Protein AF-A0A8T4EJS3-F1 (afdb_monomer_lite)

Sequence (79 aa):
SYVNIENNYGSDLKEMHVVAVIPELGLRVSLGPFTIDDEEEATKRLLVDTYGAEPGDYYVRITVSNDDIRRVKHRIITI

Radius of gyration: 13.6 Å; chains: 1; bounding box: 36×20×33 Å

Structure (mmCIF, N/CA/C/O backbone):
data_AF-A0A8T4EJS3-F1
#
_entry.id   AF-A0A8T4EJS3-F1
#
loop_
_atom_site.group_PDB
_atom_site.id
_atom_site.type_symbol
_atom_site.label_atom_id
_atom_site.label_alt_id
_atom_site.label_comp_id
_atom_site.label_asym_id
_atom_site.label_entity_id
_atom_site.label_seq_id
_atom_site.pdbx_PDB_ins_code
_atom_site.Cartn_x
_atom_site.Cartn_y
_atom_site.Cartn_z
_atom_site.occupancy
_atom_site.B_iso_or_equiv
_atom_site.auth_seq_id
_atom_site.auth_comp_id
_atom_site.auth_asym_id
_atom_site.auth_atom_id
_atom_site.pdbx_PDB_model_num
ATOM 1 N N . SER A 1 1 ? 4.120 7.353 -4.512 1.00 61.56 1 SER A N 1
ATOM 2 C CA . SER A 1 1 ? 2.727 7.814 -4.711 1.00 61.56 1 SER A CA 1
ATOM 3 C C . SER A 1 1 ? 2.013 7.885 -3.360 1.00 61.56 1 SER A C 1
ATOM 5 O O . SER A 1 1 ? 2.394 7.142 -2.458 1.00 61.56 1 SER A O 1
ATOM 7 N N . TYR A 1 2 ? 1.033 8.777 -3.183 1.00 67.31 2 TYR A N 1
ATOM 8 C CA . TYR A 1 2 ? 0.212 8.843 -1.961 1.00 67.31 2 TYR A CA 1
ATOM 9 C C . TYR A 1 2 ? -1.076 8.038 -2.151 1.00 67.31 2 TYR A C 1
ATOM 11 O O . TYR A 1 2 ? -1.679 8.087 -3.226 1.00 67.31 2 TYR A O 1
ATOM 19 N N . VAL A 1 3 ? -1.484 7.307 -1.113 1.00 68.44 3 VAL A N 1
ATOM 20 C CA . VAL A 1 3 ? -2.777 6.619 -1.043 1.00 68.44 3 VAL A CA 1
ATOM 21 C C . VAL A 1 3 ? -3.535 7.189 0.149 1.00 68.44 3 VAL A C 1
ATOM 23 O O . VAL A 1 3 ? -3.059 7.106 1.279 1.00 68.44 3 VAL A O 1
ATOM 26 N N . ASN A 1 4 ? -4.686 7.800 -0.120 1.00 70.81 4 ASN A N 1
ATOM 27 C CA . ASN A 1 4 ? -5.622 8.251 0.903 1.00 70.81 4 ASN A CA 1
ATOM 28 C C . ASN A 1 4 ? -6.717 7.182 1.065 1.00 70.81 4 ASN A C 1
ATOM 30 O O . ASN A 1 4 ? -7.168 6.597 0.073 1.00 70.81 4 ASN A O 1
ATOM 34 N N . ILE A 1 5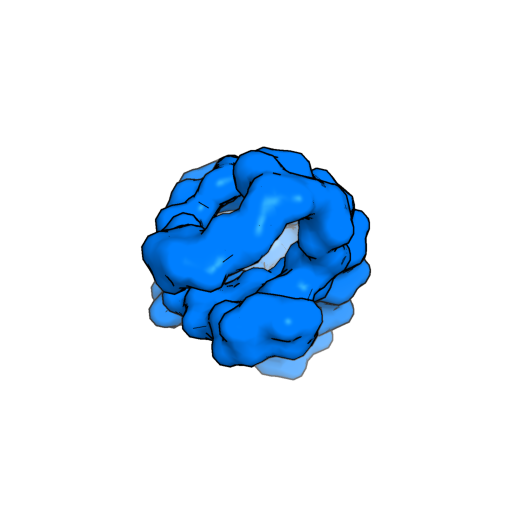 ? -7.032 6.859 2.317 1.00 74.19 5 ILE A N 1
ATOM 35 C CA . ILE A 1 5 ? -7.990 5.832 2.715 1.00 74.19 5 ILE A CA 1
ATOM 36 C C . ILE A 1 5 ? -8.928 6.488 3.718 1.00 74.19 5 ILE A C 1
ATOM 38 O O . ILE A 1 5 ? -8.488 6.898 4.786 1.00 74.19 5 ILE A O 1
ATOM 42 N N . GLU A 1 6 ? -10.200 6.566 3.369 1.00 72.56 6 GLU A N 1
ATOM 43 C CA . GLU A 1 6 ? -11.247 7.141 4.208 1.00 72.56 6 GLU A CA 1
ATOM 44 C C . GLU A 1 6 ? -12.113 6.014 4.776 1.00 72.56 6 GLU A C 1
ATOM 46 O O . GLU A 1 6 ? -12.581 5.144 4.021 1.00 72.56 6 GLU A O 1
ATOM 51 N N . ASN A 1 7 ? -12.308 6.013 6.098 1.00 65.75 7 ASN A N 1
ATOM 52 C CA . ASN A 1 7 ? -13.245 5.115 6.752 1.00 65.75 7 ASN A CA 1
ATOM 53 C C . ASN A 1 7 ? -14.655 5.721 6.730 1.00 65.75 7 ASN A C 1
ATOM 55 O O . ASN A 1 7 ? -15.020 6.529 7.570 1.00 65.75 7 ASN A O 1
ATOM 59 N N . ASN A 1 8 ? -15.457 5.293 5.754 1.00 74.19 8 ASN A N 1
ATOM 60 C CA . ASN A 1 8 ? -16.887 5.616 5.682 1.00 74.19 8 ASN A CA 1
ATOM 61 C C . ASN A 1 8 ? -17.770 4.540 6.349 1.00 74.19 8 ASN A C 1
ATOM 63 O O . ASN A 1 8 ? -18.978 4.484 6.108 1.00 74.19 8 ASN A O 1
ATOM 67 N N . TYR A 1 9 ? -17.167 3.605 7.085 1.00 61.34 9 TYR A N 1
ATOM 68 C CA . TYR A 1 9 ? -17.875 2.599 7.868 1.00 61.34 9 TYR A CA 1
ATOM 69 C C . TYR A 1 9 ? -18.108 3.158 9.268 1.00 61.34 9 TYR A C 1
ATOM 71 O O . TYR A 1 9 ? -17.196 3.767 9.798 1.00 61.34 9 TYR A O 1
ATOM 79 N N . GLY A 1 10 ? -19.286 2.920 9.858 1.00 72.06 10 GLY A N 1
ATOM 80 C CA . GLY A 1 10 ? -19.619 3.326 11.237 1.00 72.06 10 GLY A CA 1
ATOM 81 C C . GLY A 1 10 ? -18.971 2.440 12.313 1.00 72.06 10 GLY A C 1
ATOM 82 O O . GLY A 1 10 ? -19.642 2.033 13.265 1.00 72.06 10 GLY A O 1
ATOM 83 N N . SER A 1 11 ? -17.735 2.001 12.069 1.00 78.06 11 SER A N 1
ATOM 84 C CA . SER A 1 11 ? -16.930 1.166 12.960 1.00 78.06 11 SER A CA 1
ATOM 85 C C . SER A 1 11 ? -15.445 1.214 12.583 1.00 78.06 11 SER A C 1
ATOM 87 O O . SER A 1 11 ? -15.112 1.286 11.397 1.00 78.06 11 SER A O 1
ATOM 89 N N . ASP A 1 12 ? -14.561 1.032 13.568 1.00 82.38 12 ASP A N 1
ATOM 90 C CA . ASP A 1 12 ? -13.111 0.944 13.355 1.00 82.38 12 ASP A CA 1
ATOM 91 C C . ASP A 1 12 ? -12.725 -0.156 12.353 1.00 82.38 12 ASP A C 1
ATOM 93 O O . ASP A 1 12 ? -13.125 -1.321 12.473 1.00 82.38 12 ASP A O 1
ATOM 97 N N . LEU A 1 13 ? -11.844 0.184 11.415 1.00 85.00 13 LEU A N 1
ATOM 98 C CA . LEU A 1 13 ? -11.230 -0.758 10.487 1.00 85.00 13 LEU A CA 1
ATOM 99 C C . LEU A 1 13 ? -9.876 -1.209 11.036 1.00 85.00 13 LEU A C 1
ATOM 101 O O . LEU A 1 13 ? -8.855 -0.530 10.892 1.00 85.00 13 LEU A O 1
ATOM 105 N N . LYS A 1 14 ? -9.873 -2.377 11.680 1.00 89.81 14 LYS A N 1
ATOM 106 C CA . LYS A 1 14 ? -8.686 -2.977 12.307 1.00 89.81 14 LYS A CA 1
ATOM 107 C C . LYS A 1 14 ? -7.901 -3.836 11.322 1.00 89.81 14 LYS A C 1
ATOM 109 O O . LYS A 1 14 ? -8.459 -4.358 10.359 1.00 89.81 14 LYS A O 1
ATOM 114 N N . GLU A 1 15 ? -6.601 -3.965 11.594 1.00 91.94 15 GLU A N 1
ATOM 115 C CA . GLU A 1 15 ? -5.673 -4.848 10.867 1.00 91.94 15 GLU A CA 1
ATOM 116 C C . GLU A 1 15 ? -5.671 -4.613 9.349 1.00 91.94 15 GLU A C 1
ATOM 118 O O . GLU A 1 15 ? -5.574 -5.525 8.531 1.00 91.94 15 GLU A O 1
ATOM 123 N N . MET A 1 16 ? -5.760 -3.344 8.955 1.00 92.00 16 MET A N 1
ATOM 124 C CA . MET A 1 16 ? -5.773 -2.954 7.556 1.00 92.00 16 MET A CA 1
ATOM 125 C C . MET A 1 16 ? -4.384 -3.104 6.937 1.00 92.00 16 MET A C 1
ATOM 127 O O . MET A 1 16 ? -3.371 -2.616 7.448 1.00 92.00 16 MET A O 1
ATOM 131 N N . HIS A 1 17 ? -4.359 -3.737 5.772 1.00 92.75 17 HIS A N 1
ATOM 132 C CA . HIS A 1 17 ? -3.194 -3.902 4.922 1.00 92.75 17 HIS A CA 1
ATOM 133 C C . HIS A 1 17 ? -3.414 -3.210 3.583 1.00 92.75 17 HIS A C 1
ATOM 135 O O . HIS A 1 17 ? -4.477 -3.302 2.970 1.00 92.75 17 HIS A O 1
ATOM 141 N N . VAL A 1 18 ? -2.368 -2.560 3.082 1.00 91.81 18 VAL A N 1
ATOM 142 C CA . VAL A 1 18 ? -2.333 -1.968 1.745 1.00 91.81 18 VAL A CA 1
ATOM 143 C C . VAL A 1 18 ? -1.231 -2.645 0.953 1.00 91.81 18 VAL A C 1
ATOM 145 O O . VAL A 1 18 ? -0.080 -2.667 1.374 1.00 91.81 18 VAL A O 1
ATOM 148 N N . VAL A 1 19 ? -1.562 -3.182 -0.214 1.00 92.69 19 VAL A N 1
ATOM 149 C CA . VAL A 1 19 ? -0.617 -3.835 -1.119 1.00 92.69 19 VAL A CA 1
ATOM 150 C C . VAL A 1 19 ? -0.714 -3.184 -2.489 1.00 92.69 19 VAL A C 1
ATOM 152 O O . VAL A 1 19 ? -1.747 -3.282 -3.147 1.00 92.69 19 VAL A O 1
ATOM 155 N N . ALA A 1 20 ? 0.364 -2.549 -2.936 1.00 91.44 20 ALA A N 1
ATOM 156 C CA . ALA A 1 20 ? 0.515 -2.063 -4.300 1.00 91.44 20 ALA A CA 1
ATOM 157 C C . ALA A 1 20 ? 1.370 -3.038 -5.114 1.00 91.44 20 ALA A C 1
ATOM 159 O O . ALA A 1 20 ? 2.423 -3.480 -4.657 1.00 91.44 20 ALA A O 1
ATOM 160 N N . VAL A 1 21 ? 0.919 -3.368 -6.320 1.00 92.62 21 VAL A N 1
ATOM 161 C CA . VAL A 1 21 ? 1.634 -4.235 -7.262 1.00 92.62 21 VAL A CA 1
ATOM 162 C C . VAL A 1 21 ? 1.713 -3.541 -8.613 1.00 92.62 21 VAL A C 1
ATOM 164 O O . VAL A 1 21 ? 0.693 -3.043 -9.086 1.00 92.62 21 VAL A O 1
ATOM 167 N N . ILE A 1 22 ? 2.892 -3.548 -9.231 1.00 91.44 22 ILE A N 1
ATOM 168 C CA . ILE A 1 22 ? 3.109 -3.146 -10.624 1.00 91.44 22 ILE A CA 1
ATOM 169 C C . ILE A 1 22 ? 3.528 -4.406 -11.385 1.00 91.44 22 ILE A C 1
ATOM 171 O O . ILE A 1 22 ? 4.702 -4.775 -11.329 1.00 91.44 22 ILE A O 1
ATOM 175 N N . PRO A 1 23 ? 2.586 -5.120 -12.027 1.00 89.88 23 PRO A N 1
ATOM 176 C CA . PRO A 1 23 ? 2.862 -6.432 -12.609 1.00 89.88 23 PRO A CA 1
ATOM 177 C C . PRO A 1 23 ? 3.960 -6.395 -13.672 1.00 89.88 23 PRO A C 1
ATOM 179 O O . PRO A 1 23 ? 4.816 -7.271 -13.690 1.00 89.88 23 PRO A O 1
ATOM 182 N N . GLU A 1 24 ? 3.954 -5.354 -14.503 1.00 88.00 24 GLU A N 1
ATOM 183 C CA . GLU A 1 24 ? 4.890 -5.159 -15.618 1.00 88.00 24 GLU A CA 1
ATOM 184 C C . GLU A 1 24 ? 6.340 -5.005 -15.147 1.00 88.00 24 GLU A C 1
ATOM 186 O O . GLU A 1 24 ? 7.260 -5.436 -15.830 1.00 88.00 24 GLU A O 1
ATOM 191 N N . LEU A 1 25 ? 6.537 -4.458 -13.943 1.00 88.44 25 LEU A N 1
ATOM 192 C CA . LEU A 1 25 ? 7.852 -4.287 -13.325 1.00 88.44 25 LEU A CA 1
ATOM 193 C C . LEU A 1 25 ? 8.184 -5.393 -12.311 1.00 88.44 25 LEU A C 1
ATOM 195 O O . LEU A 1 25 ? 9.251 -5.378 -11.706 1.00 88.44 25 LEU A O 1
ATOM 199 N N . GLY A 1 26 ? 7.260 -6.327 -12.053 1.00 89.25 26 GLY A N 1
ATOM 200 C CA . GLY A 1 26 ? 7.409 -7.325 -10.988 1.00 89.25 26 GLY A CA 1
ATOM 201 C C . GLY A 1 26 ? 7.494 -6.727 -9.574 1.00 89.25 26 GLY A C 1
ATOM 202 O O . GLY A 1 26 ? 7.907 -7.412 -8.639 1.00 89.25 26 GLY A O 1
ATOM 203 N N . LEU A 1 27 ? 7.106 -5.460 -9.394 1.00 89.50 27 LEU A N 1
ATOM 204 C CA . LEU A 1 27 ? 7.250 -4.743 -8.128 1.00 89.50 27 LEU A CA 1
ATOM 205 C C . LEU A 1 27 ? 6.035 -4.963 -7.227 1.00 89.50 27 LEU A C 1
ATOM 207 O O . LEU A 1 27 ? 4.883 -4.868 -7.659 1.00 89.50 27 LEU A O 1
ATOM 211 N N . ARG A 1 28 ? 6.294 -5.196 -5.938 1.00 91.44 28 ARG A N 1
ATOM 212 C CA . ARG A 1 28 ? 5.270 -5.332 -4.898 1.00 91.44 28 ARG A CA 1
ATOM 213 C C . ARG A 1 28 ? 5.704 -4.595 -3.639 1.00 91.44 28 ARG A C 1
ATOM 215 O O . ARG A 1 28 ? 6.761 -4.878 -3.090 1.00 91.44 28 ARG A O 1
ATOM 222 N N . VAL A 1 29 ? 4.841 -3.713 -3.147 1.00 90.62 29 VAL A N 1
ATOM 223 C CA . VAL A 1 29 ? 5.031 -2.987 -1.887 1.00 90.62 29 VAL A CA 1
ATOM 224 C C . VAL A 1 29 ? 3.825 -3.228 -0.993 1.00 90.62 29 VAL A C 1
ATOM 226 O O . VAL A 1 29 ? 2.683 -3.155 -1.447 1.00 90.62 29 VAL A O 1
ATOM 229 N N . SER A 1 30 ? 4.075 -3.516 0.279 1.00 91.19 30 SER A N 1
ATOM 230 C CA . SER A 1 30 ? 3.042 -3.712 1.294 1.00 91.19 30 SER A CA 1
ATOM 231 C C . SER A 1 30 ? 3.235 -2.758 2.464 1.00 91.19 30 SER A C 1
ATOM 233 O O . SER A 1 30 ? 4.366 -2.485 2.860 1.00 91.19 30 SER A O 1
ATOM 235 N N . LEU A 1 31 ? 2.131 -2.293 3.037 1.00 90.44 31 LEU A N 1
ATOM 236 C CA . LEU A 1 31 ? 2.096 -1.430 4.209 1.00 90.44 31 LEU A CA 1
ATOM 237 C C . LEU A 1 31 ? 1.012 -1.922 5.174 1.00 90.44 31 LEU A C 1
ATOM 239 O O . LEU A 1 31 ? -0.107 -2.209 4.753 1.00 90.44 31 LEU A O 1
ATOM 243 N N . GLY A 1 32 ? 1.361 -2.019 6.455 1.00 87.75 32 GLY A N 1
ATOM 244 C CA . GLY A 1 32 ? 0.487 -2.462 7.542 1.00 87.75 32 GLY A CA 1
ATOM 245 C C . GLY A 1 32 ? 1.112 -3.547 8.425 1.00 87.75 32 GLY A C 1
ATOM 246 O O . GLY A 1 32 ? 2.275 -3.896 8.205 1.00 87.75 32 GLY A O 1
ATOM 247 N N . PRO A 1 33 ? 0.356 -4.072 9.406 1.00 91.25 33 PRO A N 1
ATOM 248 C CA . PRO A 1 33 ? -1.029 -3.696 9.717 1.00 91.25 33 PRO A CA 1
ATOM 249 C C . PRO A 1 33 ? -1.142 -2.284 10.317 1.00 91.25 33 PRO A C 1
ATOM 251 O O . PRO A 1 33 ? -0.188 -1.763 10.897 1.00 91.25 33 PRO A O 1
ATOM 254 N N . PHE A 1 34 ? -2.300 -1.647 10.155 1.00 89.25 34 PHE A N 1
ATOM 255 C CA . PHE A 1 34 ? -2.674 -0.418 10.862 1.00 89.25 34 PHE A CA 1
ATOM 256 C C . PHE A 1 34 ? -4.187 -0.373 11.099 1.00 89.25 34 PHE A C 1
ATOM 258 O O . PHE A 1 34 ? -4.943 -1.033 10.391 1.00 89.25 34 PHE A O 1
ATOM 265 N N . THR A 1 35 ? -4.615 0.408 12.084 1.00 87.44 35 THR A N 1
ATOM 266 C CA . THR A 1 35 ? -6.034 0.667 12.361 1.00 87.44 35 THR A CA 1
ATOM 267 C C . THR A 1 35 ? -6.421 2.028 11.789 1.00 87.44 35 THR A C 1
ATOM 269 O O . THR A 1 35 ? -5.584 2.935 11.747 1.00 87.44 35 THR A O 1
ATOM 272 N N . ILE A 1 36 ? -7.654 2.140 11.301 1.00 86.38 36 ILE A N 1
ATOM 273 C CA . ILE A 1 36 ? -8.312 3.410 10.982 1.00 86.38 36 ILE A CA 1
ATOM 274 C C . ILE A 1 36 ? -9.535 3.468 11.887 1.00 86.38 36 ILE A C 1
ATOM 276 O O . ILE A 1 36 ? -10.391 2.584 11.783 1.00 86.38 36 ILE A O 1
ATOM 280 N N . ASP A 1 37 ? -9.576 4.433 12.797 1.00 85.19 37 ASP A N 1
ATOM 281 C CA . ASP A 1 37 ? -10.697 4.559 13.722 1.00 85.19 37 ASP A CA 1
ATOM 282 C C . ASP A 1 37 ? -11.971 4.993 12.968 1.00 85.19 37 ASP A C 1
ATOM 284 O O . ASP A 1 37 ? -11.944 5.332 11.774 1.00 85.19 37 ASP A O 1
ATOM 288 N N . ASP A 1 38 ? -13.120 4.864 13.623 1.00 82.81 38 ASP A N 1
ATOM 289 C CA . ASP A 1 38 ? -14.406 5.300 13.076 1.00 82.81 38 ASP A CA 1
ATOM 290 C C . ASP A 1 38 ? -14.381 6.776 12.635 1.00 82.81 38 ASP A C 1
ATOM 292 O O . ASP A 1 38 ? -13.801 7.626 13.310 1.00 82.81 38 ASP A O 1
ATOM 296 N N . GLU A 1 39 ? -14.990 7.070 11.483 1.00 78.88 39 GLU A N 1
ATOM 297 C CA . GLU A 1 39 ? -15.044 8.411 10.866 1.00 78.88 39 GLU A CA 1
ATOM 298 C C . GLU A 1 39 ? -13.672 9.072 10.571 1.00 78.88 39 GLU A C 1
ATOM 300 O O .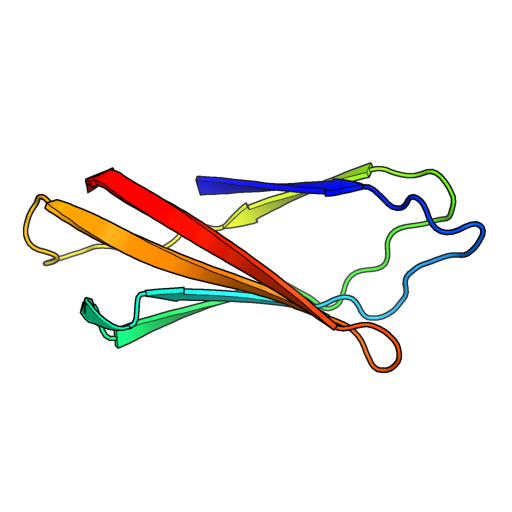 GLU A 1 39 ? -13.613 10.255 10.226 1.00 78.88 39 GLU A O 1
ATOM 305 N N . GLU A 1 40 ? -12.558 8.329 10.658 1.00 79.62 40 GLU A N 1
ATOM 306 C CA . GLU A 1 40 ? -11.216 8.852 10.385 1.00 79.62 40 GLU A CA 1
ATOM 307 C C . GLU A 1 40 ? -10.703 8.598 8.956 1.00 79.62 40 GLU A C 1
ATOM 309 O O . GLU A 1 40 ? -11.037 7.633 8.257 1.00 79.62 40 GLU A O 1
ATOM 314 N N . GLU A 1 41 ? -9.776 9.465 8.542 1.00 81.31 41 GLU A N 1
ATOM 315 C CA . GLU A 1 41 ? -9.012 9.341 7.305 1.00 81.31 41 GLU A CA 1
ATOM 316 C C . GLU A 1 41 ? -7.540 9.011 7.578 1.00 81.31 41 GLU A C 1
ATOM 318 O O . GLU A 1 41 ? -6.829 9.711 8.301 1.00 81.31 41 GLU A O 1
ATOM 323 N N . ALA A 1 42 ? -7.019 7.990 6.896 1.00 80.81 42 ALA A N 1
ATOM 324 C CA . ALA A 1 42 ? -5.612 7.624 6.929 1.00 80.81 42 ALA A CA 1
ATOM 325 C C . ALA A 1 42 ? -4.946 7.869 5.568 1.00 80.81 42 ALA A C 1
ATOM 327 O O . ALA A 1 42 ? -5.208 7.189 4.574 1.00 80.81 42 ALA A O 1
ATOM 328 N N . THR A 1 43 ? -3.979 8.790 5.527 1.00 82.06 43 THR A N 1
ATOM 329 C CA . THR A 1 43 ? -3.104 8.955 4.356 1.00 82.06 43 THR A CA 1
ATOM 330 C C . THR A 1 43 ? -1.800 8.190 4.557 1.00 82.06 43 THR A C 1
ATOM 332 O O . THR A 1 43 ? -1.021 8.480 5.466 1.00 82.06 43 THR A O 1
ATOM 335 N N . LYS A 1 44 ? -1.528 7.214 3.685 1.00 82.94 44 LYS A N 1
ATOM 336 C CA . LYS A 1 44 ? -0.298 6.414 3.707 1.00 82.94 44 LYS A CA 1
ATOM 337 C C . LYS A 1 44 ? 0.534 6.674 2.454 1.00 82.94 44 LYS A C 1
ATOM 339 O O . LYS A 1 44 ? 0.046 6.671 1.321 1.00 82.94 44 LYS A O 1
ATOM 344 N N . ARG A 1 45 ? 1.833 6.897 2.654 1.00 80.94 45 ARG A N 1
ATOM 345 C CA . ARG A 1 45 ? 2.790 7.073 1.559 1.00 80.94 45 ARG A CA 1
ATOM 346 C C . ARG A 1 45 ? 3.361 5.716 1.165 1.00 80.94 45 ARG A C 1
ATOM 348 O O . ARG A 1 45 ? 3.998 5.060 1.981 1.00 80.94 45 ARG A O 1
ATOM 355 N N . LEU A 1 46 ? 3.176 5.334 -0.097 1.00 81.25 46 LEU A N 1
ATOM 356 C CA . LEU A 1 46 ? 3.82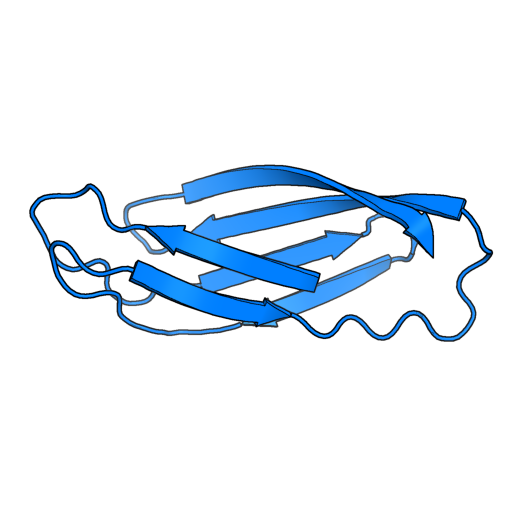8 4.166 -0.682 1.00 81.25 46 LEU A CA 1
ATOM 357 C C . LEU A 1 46 ? 5.015 4.632 -1.524 1.00 81.25 46 LEU A C 1
ATOM 359 O O . LEU A 1 46 ? 4.863 5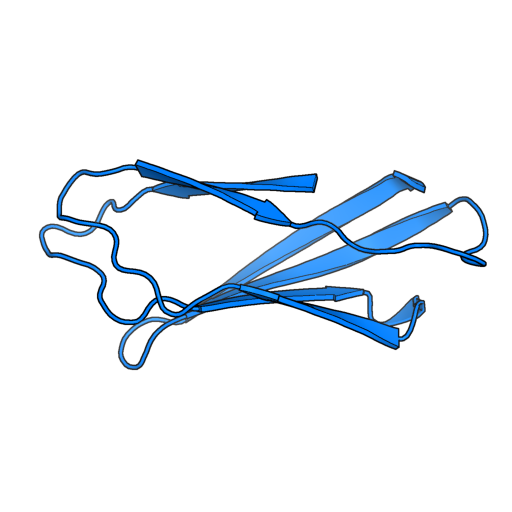.353 -2.522 1.00 81.25 46 LEU A O 1
ATOM 363 N N . LEU A 1 47 ? 6.203 4.232 -1.085 1.00 80.50 47 LEU A N 1
ATOM 364 C CA . LEU A 1 47 ? 7.450 4.397 -1.815 1.00 80.50 47 LEU A CA 1
ATOM 365 C C . LEU A 1 47 ? 7.684 3.108 -2.597 1.00 80.50 47 LEU A C 1
ATOM 367 O O . LEU A 1 47 ? 7.839 2.044 -2.008 1.00 80.50 47 LEU A O 1
ATOM 371 N N . VAL A 1 48 ? 7.634 3.216 -3.920 1.00 80.31 48 VAL A N 1
ATOM 372 C CA . VAL A 1 48 ? 7.972 2.130 -4.835 1.00 80.31 48 VAL A CA 1
ATOM 373 C C . VAL A 1 48 ? 9.313 2.507 -5.433 1.00 80.31 48 VAL A C 1
ATOM 375 O O . VAL A 1 48 ? 9.426 3.581 -6.027 1.00 80.31 48 VAL A O 1
ATOM 378 N N . ASP A 1 49 ? 10.316 1.664 -5.222 1.00 81.19 49 ASP A N 1
ATOM 379 C CA . ASP A 1 49 ? 11.590 1.822 -5.906 1.00 81.19 49 ASP A CA 1
ATOM 380 C C . ASP A 1 49 ? 11.419 1.367 -7.355 1.00 81.19 49 ASP A C 1
ATOM 382 O O . ASP A 1 49 ? 10.982 0.249 -7.616 1.00 81.19 49 ASP A O 1
ATOM 386 N N . THR A 1 50 ? 11.686 2.279 -8.282 1.00 78.81 50 THR A N 1
ATOM 387 C CA . THR A 1 50 ? 11.516 2.088 -9.730 1.00 78.81 50 THR A CA 1
ATOM 388 C C . THR A 1 50 ? 12.865 2.037 -10.440 1.00 78.81 50 THR A C 1
ATOM 390 O O . THR A 1 50 ? 12.942 2.214 -11.653 1.00 78.81 50 THR A O 1
ATOM 393 N N . TYR A 1 51 ? 13.947 1.804 -9.691 1.00 79.25 51 TYR A N 1
ATOM 394 C CA . TYR A 1 51 ? 15.288 1.735 -10.244 1.00 79.25 51 TYR A CA 1
ATOM 395 C C . TYR A 1 51 ? 15.378 0.723 -11.398 1.00 79.25 51 TYR A C 1
ATOM 397 O O . TYR A 1 51 ? 15.106 -0.464 -11.226 1.00 79.25 51 TYR A O 1
ATOM 405 N N . GLY A 1 52 ? 15.765 1.209 -12.581 1.00 79.56 52 GLY A N 1
ATOM 406 C CA . GLY A 1 52 ? 15.897 0.400 -13.795 1.00 79.56 52 GLY A CA 1
ATOM 407 C C . GLY A 1 52 ? 14.598 0.158 -14.572 1.00 79.56 52 GLY A C 1
ATOM 408 O O . GLY A 1 52 ? 14.641 -0.549 -15.575 1.00 79.56 52 GLY A O 1
ATOM 409 N N . ALA A 1 53 ? 13.468 0.732 -14.150 1.00 85.50 53 ALA A N 1
ATOM 410 C CA . ALA A 1 53 ? 12.247 0.730 -14.948 1.00 85.50 53 ALA A CA 1
ATOM 411 C C . ALA A 1 53 ? 12.408 1.645 -16.171 1.00 85.50 53 ALA A C 1
ATOM 413 O O . ALA A 1 53 ? 12.937 2.754 -16.063 1.00 85.50 53 ALA A O 1
ATOM 414 N N . GLU A 1 54 ? 11.942 1.188 -17.333 1.00 88.94 54 GLU A N 1
ATOM 415 C CA . GLU A 1 54 ? 11.870 2.042 -18.517 1.00 88.94 54 GLU A CA 1
ATOM 416 C C . GLU A 1 54 ? 10.843 3.163 -18.285 1.00 88.94 54 GLU A C 1
ATOM 418 O O . GLU A 1 54 ? 9.828 2.928 -17.623 1.00 88.94 54 GLU A O 1
ATOM 423 N N . PRO A 1 55 ? 11.070 4.381 -18.799 1.00 89.50 55 PRO A N 1
ATOM 424 C CA . PRO A 1 55 ? 10.091 5.454 -18.691 1.00 89.50 55 PRO A CA 1
ATOM 425 C C . PRO A 1 55 ? 8.801 5.068 -19.416 1.00 89.50 55 PRO A C 1
ATOM 427 O O . PRO A 1 55 ? 8.833 4.521 -20.522 1.00 89.50 55 PRO A O 1
ATOM 430 N N . GLY A 1 56 ? 7.660 5.358 -18.800 1.00 90.50 56 GLY A N 1
ATOM 431 C CA . GLY A 1 56 ? 6.372 4.945 -19.345 1.00 90.50 56 GLY A CA 1
ATOM 432 C C . GLY A 1 56 ? 5.238 4.932 -18.333 1.00 90.50 56 GLY A C 1
ATOM 433 O O . GLY A 1 56 ? 5.407 5.251 -17.154 1.00 90.50 56 GLY A O 1
ATOM 434 N N . ASP A 1 57 ? 4.064 4.558 -18.831 1.00 91.88 57 ASP A N 1
ATOM 435 C CA . ASP A 1 57 ? 2.843 4.439 -18.048 1.00 91.88 57 ASP A CA 1
ATOM 436 C C . ASP A 1 57 ? 2.654 3.001 -17.573 1.00 91.88 57 ASP A C 1
ATOM 438 O O . ASP A 1 57 ? 2.535 2.080 -18.377 1.00 91.88 57 ASP A O 1
ATOM 442 N N . TYR A 1 58 ? 2.569 2.824 -16.259 1.00 89.50 58 TYR A N 1
ATOM 443 C CA . TYR A 1 58 ? 2.457 1.515 -15.629 1.00 89.50 58 TYR A CA 1
ATOM 444 C C . TYR A 1 58 ? 1.187 1.388 -14.812 1.00 89.50 58 TYR A C 1
ATOM 446 O O . TYR A 1 58 ? 0.813 2.286 -14.044 1.00 89.50 58 TYR A O 1
ATOM 454 N N . TYR A 1 59 ? 0.554 0.220 -14.897 1.00 90.75 59 TYR A N 1
ATOM 455 C CA . TYR A 1 59 ? -0.602 -0.084 -14.066 1.00 90.75 59 TYR A CA 1
ATOM 456 C C . TYR A 1 59 ? -0.188 -0.510 -12.661 1.00 90.75 59 TYR A C 1
ATOM 458 O O . TYR A 1 59 ? 0.411 -1.562 -12.437 1.00 90.75 59 TYR A O 1
ATOM 466 N N . VAL A 1 60 ? -0.616 0.274 -11.678 1.00 90.75 60 VAL A N 1
ATOM 467 C CA . VAL A 1 60 ? -0.517 -0.061 -10.261 1.00 90.75 60 VAL A CA 1
ATOM 468 C C . VAL A 1 60 ? -1.851 -0.618 -9.783 1.00 90.75 60 VAL A C 1
ATOM 470 O O . VAL A 1 60 ? -2.879 0.066 -9.805 1.00 90.75 60 VAL A O 1
ATOM 473 N N . ARG A 1 61 ? -1.835 -1.854 -9.284 1.00 93.44 61 ARG A N 1
ATOM 474 C CA . ARG A 1 61 ? -2.951 -2.455 -8.552 1.00 93.44 61 ARG A CA 1
ATOM 475 C C . ARG A 1 61 ? -2.759 -2.235 -7.060 1.00 93.44 61 ARG A C 1
ATOM 477 O O . ARG A 1 61 ? -1.895 -2.862 -6.453 1.00 93.44 61 ARG A O 1
ATOM 484 N N . ILE A 1 62 ? -3.597 -1.398 -6.463 1.00 91.50 62 ILE A N 1
ATOM 485 C CA . ILE A 1 62 ? -3.624 -1.135 -5.024 1.00 91.50 62 ILE A CA 1
ATOM 486 C C . ILE A 1 62 ? -4.764 -1.954 -4.419 1.00 91.50 62 ILE A C 1
ATOM 488 O O . ILE A 1 62 ? -5.920 -1.824 -4.814 1.00 91.50 62 ILE A O 1
ATOM 492 N N . THR A 1 63 ? -4.434 -2.826 -3.478 1.00 92.56 63 THR A N 1
ATOM 493 C CA . THR A 1 63 ? -5.379 -3.635 -2.706 1.00 92.56 63 THR A CA 1
ATOM 494 C C . THR A 1 63 ? -5.359 -3.144 -1.271 1.00 92.56 63 THR A C 1
ATOM 496 O O . THR A 1 63 ? -4.290 -3.090 -0.678 1.00 92.56 63 THR A O 1
ATOM 499 N N . VAL A 1 64 ? -6.516 -2.787 -0.732 1.00 91.00 64 VAL A N 1
ATOM 500 C CA . VAL A 1 64 ? -6.703 -2.427 0.675 1.00 91.00 64 VAL A CA 1
ATOM 501 C C . VAL A 1 64 ? -7.587 -3.503 1.293 1.00 91.00 64 VAL A C 1
ATOM 503 O O . VAL A 1 64 ? -8.664 -3.772 0.755 1.00 91.00 64 VAL A O 1
ATOM 506 N N . SER A 1 65 ? -7.128 -4.166 2.350 1.00 92.56 65 SER A N 1
ATOM 507 C CA . SER A 1 65 ? -7.858 -5.291 2.938 1.00 92.56 65 SER A CA 1
ATOM 508 C C . SER A 1 65 ? -7.537 -5.549 4.404 1.00 92.56 65 SER A C 1
ATOM 510 O O . SER A 1 65 ? -6.390 -5.370 4.801 1.00 92.56 65 SER A O 1
ATOM 512 N N . ASN A 1 66 ? -8.511 -6.078 5.134 1.00 91.12 66 ASN A N 1
ATOM 513 C CA . ASN A 1 66 ? -8.346 -6.832 6.379 1.00 91.12 66 ASN A CA 1
ATOM 514 C C . ASN A 1 66 ? -9.088 -8.183 6.240 1.00 91.12 66 ASN A C 1
ATOM 516 O O . ASN A 1 66 ? -9.361 -8.610 5.112 1.00 91.12 66 ASN A O 1
ATOM 520 N N . ASP A 1 67 ? -9.396 -8.854 7.350 1.00 89.44 67 ASP A N 1
ATOM 521 C CA . ASP A 1 67 ? -10.134 -10.124 7.353 1.00 89.44 67 ASP A CA 1
ATOM 522 C C . ASP A 1 67 ? -11.585 -10.012 6.842 1.00 89.44 67 ASP A C 1
ATOM 524 O O . ASP A 1 67 ? -12.090 -10.953 6.228 1.00 89.44 67 ASP A O 1
ATOM 528 N N . ASP A 1 68 ? -12.239 -8.860 7.018 1.00 86.31 68 ASP A N 1
ATOM 529 C CA . ASP A 1 68 ? -13.655 -8.657 6.673 1.00 86.31 68 ASP A CA 1
ATOM 530 C C . ASP A 1 68 ? -13.865 -7.988 5.308 1.00 86.31 68 ASP A C 1
ATOM 532 O O . ASP A 1 68 ? -14.809 -8.297 4.573 1.00 86.31 68 ASP A O 1
ATOM 536 N N . ILE A 1 69 ? -12.995 -7.042 4.952 1.00 87.00 69 ILE A N 1
ATOM 537 C CA . ILE A 1 69 ? -13.148 -6.187 3.778 1.00 87.00 69 ILE A CA 1
ATOM 538 C C . ILE A 1 69 ? -11.946 -6.289 2.851 1.00 87.00 69 ILE A C 1
ATOM 540 O O . ILE A 1 69 ? -10.787 -6.312 3.256 1.00 87.00 69 ILE A O 1
ATOM 544 N N . ARG A 1 70 ? -12.221 -6.284 1.544 1.00 91.88 70 ARG A N 1
ATOM 545 C CA . ARG A 1 70 ? -11.195 -6.226 0.503 1.00 91.88 70 ARG A CA 1
ATOM 546 C C . ARG A 1 70 ? -11.643 -5.329 -0.635 1.00 91.88 70 ARG A C 1
ATOM 548 O O . ARG A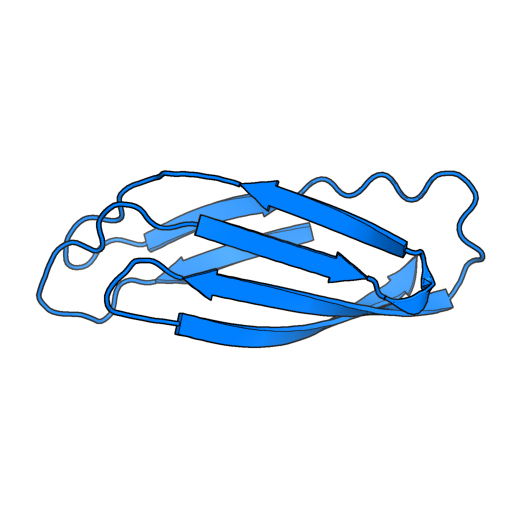 1 70 ? -12.651 -5.585 -1.290 1.00 91.88 70 ARG A O 1
ATOM 555 N N . ARG A 1 71 ? -10.840 -4.312 -0.935 1.00 90.56 71 ARG A N 1
ATOM 556 C CA . ARG A 1 71 ? -11.077 -3.377 -2.035 1.00 90.56 71 ARG A CA 1
ATOM 557 C C . ARG A 1 71 ? -9.852 -3.274 -2.925 1.00 90.56 71 ARG A C 1
ATOM 559 O O . ARG A 1 71 ? -8.724 -3.190 -2.451 1.00 90.56 71 ARG A O 1
ATOM 566 N N . VAL A 1 72 ? -10.076 -3.278 -4.234 1.00 92.44 72 VAL A N 1
ATOM 567 C CA . VAL A 1 72 ? -9.014 -3.168 -5.238 1.00 92.44 72 VAL A CA 1
ATOM 568 C C . VAL A 1 72 ? -9.272 -1.940 -6.099 1.00 92.44 72 VAL A C 1
ATOM 570 O O . VAL A 1 72 ? -10.386 -1.726 -6.581 1.00 92.44 72 VAL A O 1
ATOM 573 N N . LYS A 1 73 ? -8.237 -1.131 -6.302 1.00 90.81 73 LYS A N 1
ATOM 574 C CA . LYS A 1 73 ? -8.232 0.013 -7.213 1.00 90.81 73 LYS A CA 1
ATOM 575 C C . LYS A 1 73 ? -7.028 -0.086 -8.138 1.00 90.81 73 LYS A C 1
ATOM 577 O O . LYS A 1 73 ? -5.941 -0.474 -7.719 1.00 90.81 73 LYS A O 1
ATOM 582 N N . HIS A 1 74 ? -7.239 0.281 -9.393 1.00 89.88 74 HIS A N 1
ATOM 583 C CA . HIS A 1 74 ? -6.184 0.366 -10.393 1.00 89.88 74 HIS A CA 1
ATOM 584 C C .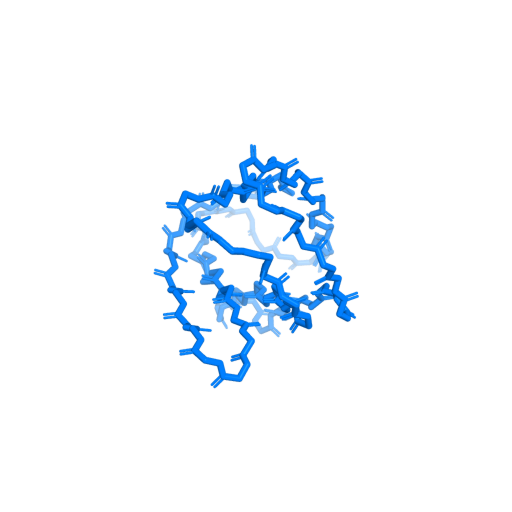 HIS A 1 74 ? -5.906 1.835 -10.680 1.00 89.88 74 HIS A C 1
ATOM 586 O O . HIS A 1 74 ? -6.838 2.640 -10.755 1.00 89.88 74 HIS A O 1
ATOM 592 N N . ARG A 1 75 ? -4.631 2.183 -10.812 1.00 87.75 75 ARG A N 1
ATOM 593 C CA . ARG A 1 75 ? -4.186 3.532 -11.152 1.00 87.75 75 ARG A CA 1
ATOM 594 C C . ARG A 1 75 ? -2.972 3.439 -12.059 1.00 87.75 75 ARG A C 1
ATOM 596 O O . ARG A 1 75 ? -2.119 2.592 -11.832 1.00 87.75 75 ARG A O 1
ATOM 603 N N . ILE A 1 76 ? -2.892 4.324 -13.040 1.00 87.50 76 ILE A N 1
ATOM 604 C CA . ILE A 1 76 ? -1.698 4.475 -13.868 1.00 87.50 76 ILE A CA 1
ATOM 605 C C . ILE A 1 76 ? -0.732 5.424 -13.157 1.00 87.50 76 ILE A C 1
ATOM 607 O O . ILE A 1 76 ? -1.154 6.454 -12.616 1.00 87.50 76 ILE A O 1
ATOM 611 N N . ILE A 1 77 ? 0.544 5.056 -13.121 1.00 85.69 77 ILE A N 1
ATOM 612 C CA . ILE A 1 77 ? 1.631 5.966 -12.763 1.00 85.69 77 ILE A CA 1
ATOM 613 C C . ILE A 1 77 ? 2.542 6.138 -13.967 1.00 85.69 77 ILE A C 1
ATOM 615 O O . ILE A 1 77 ? 2.785 5.176 -14.687 1.00 85.69 77 ILE A O 1
ATOM 619 N N . THR A 1 78 ? 3.061 7.344 -14.134 1.00 86.25 78 THR A N 1
ATOM 620 C CA . THR A 1 78 ? 4.086 7.642 -15.129 1.00 86.25 78 THR A CA 1
ATOM 621 C C . THR A 1 78 ? 5.424 7.710 -14.404 1.00 86.25 78 THR A C 1
ATOM 623 O O . THR A 1 78 ? 5.531 8.416 -13.391 1.00 86.25 78 THR A O 1
ATOM 626 N N . ILE A 1 79 ? 6.392 6.924 -14.873 1.00 82.88 79 ILE A N 1
ATOM 627 C CA . ILE A 1 79 ? 7.788 6.916 -14.407 1.00 82.88 79 ILE A CA 1
ATOM 628 C C . ILE A 1 79 ? 8.621 7.759 -15.365 1.00 82.88 79 ILE A C 1
ATOM 630 O O . ILE A 1 79 ? 8.482 7.544 -16.592 1.00 82.88 79 ILE A O 1
#

Foldseek 3Di:
DKDKDFAPDQAKDFQKKKWKAFVVQRWIDIDDDDIAGGRGMDMDDDDTDCPPPDFDKTKIWIWIDDPPDIDIDIDIDTD

pLDDT: mean 85.12, std 7.67, range [61.34, 93.44]

Secondary structure (DSSP, 8-state):
-EEEEE--SSS-EEEEEEEEEEGGGTEEEEEEEEEE-TT-EEEEE-----TTPPSSEEEEEEEEE-SS-EEEEEEEEE-